Protein AF-A0A7R9YXL4-F1 (afdb_monomer_lite)

Secondary structure (DSSP, 8-state):
----------------------S-B-----GGG--TTSHHHHHHHHHHT----TT-TT---SSSEEEEEEEEEE-HHHHHTTS---HHHHHHH----HHHHHHS--------GGGS--EESS--EEEEEEEHHHHHHTTTSPP-------B---S-S---EEEEEEEEE---

Organism: NCBI:txid1486919

Radius of gyration: 23.65 Å; chains: 1; bounding box: 65×28×84 Å

pLDDT: mean 70.81, std 20.39, range [33.97, 97.25]

Foldseek 3Di:
DDDDDDDDDPPPPPDDPQDKDPWWAFDQDQPPPPDLPDCLLVLLCVQVVDPDDPPVPVDDRPQQKKWKKKFFKDFPFVLVVQFDPCVVVCVVPVDDCVVVRVVDDGDDDDDPCVVGDMDTQADMDTQDMGGSVRSNVCNSPHPNDSGGDIHGRPHIDHRSDMDMDMDTRGDD

Sequence (172 aa):
DTRGTAGSSDTRGTGTPQERLTADVTALVCFDAVGPDLPFTRLAAEVSGVALTEPFAACSVLPAAASVWGVLVESASLMELNKVDLEAMHQDAGLDYAPVNEMLWRHCRKLQVDKYPHRCLGPPGELLRLCAAELRACGGHPPAANLARSLAATRDGRADCVVTWMEYEVAP

Structure (mmCIF, N/CA/C/O backbone):
data_AF-A0A7R9YXL4-F1
#
_entry.id   AF-A0A7R9YXL4-F1
#
loop_
_atom_site.group_PDB
_atom_site.id
_atom_site.type_symbol
_atom_site.label_atom_id
_atom_site.label_alt_id
_atom_site.label_comp_id
_atom_site.label_asym_id
_atom_site.label_entity_id
_atom_site.label_seq_id
_atom_site.pdbx_PDB_ins_code
_atom_site.Cartn_x
_atom_site.Cartn_y
_atom_site.Cartn_z
_atom_site.occupancy
_atom_site.B_iso_or_equiv
_atom_site.auth_seq_id
_atom_site.auth_comp_id
_atom_site.auth_asym_id
_atom_site.auth_atom_id
_atom_site.pdbx_PDB_model_num
ATOM 1 N N . ASP A 1 1 ? -32.860 9.653 58.608 1.00 43.72 1 ASP A N 1
ATOM 2 C CA . ASP A 1 1 ? -31.685 9.031 57.976 1.00 43.72 1 ASP A CA 1
ATOM 3 C C . ASP A 1 1 ? -31.881 8.758 56.494 1.00 43.72 1 ASP A C 1
ATOM 5 O O . ASP A 1 1 ? -32.552 7.826 56.082 1.00 43.72 1 ASP A O 1
ATOM 9 N N . THR A 1 2 ? -31.366 9.723 55.735 1.00 41.16 2 THR A N 1
ATOM 10 C CA . THR A 1 2 ? -30.670 9.683 54.435 1.00 41.16 2 THR A CA 1
ATOM 11 C C . THR A 1 2 ? -30.695 8.455 53.506 1.00 41.16 2 THR A C 1
ATOM 13 O O . THR A 1 2 ? -30.185 7.402 53.865 1.00 41.16 2 THR A O 1
ATOM 16 N N . ARG A 1 3 ? -30.999 8.782 52.228 1.00 40.94 3 ARG A N 1
ATOM 17 C CA . ARG A 1 3 ? -30.446 8.278 50.937 1.00 40.94 3 ARG A CA 1
ATOM 18 C C . ARG A 1 3 ? -30.858 6.851 50.522 1.00 40.94 3 ARG A C 1
ATOM 20 O O . ARG A 1 3 ? -30.698 5.921 51.285 1.00 40.94 3 ARG A O 1
ATOM 27 N N . GLY A 1 4 ? -31.373 6.565 49.323 1.00 42.91 4 GLY A N 1
ATOM 28 C CA . GLY A 1 4 ? -31.321 7.266 48.038 1.00 42.91 4 GLY A CA 1
ATOM 29 C C . GLY A 1 4 ? -30.278 6.617 47.122 1.00 42.91 4 GLY A C 1
ATOM 30 O O . GLY A 1 4 ? -29.117 6.998 47.193 1.00 42.91 4 GLY A O 1
ATOM 31 N N . THR A 1 5 ? -30.695 5.685 46.259 1.00 45.09 5 THR A N 1
ATOM 32 C CA . THR A 1 5 ? -29.920 5.207 45.097 1.00 45.09 5 THR A CA 1
ATOM 33 C C . THR A 1 5 ? -30.861 4.940 43.924 1.00 45.09 5 THR A C 1
ATOM 35 O O . THR A 1 5 ? -31.410 3.856 43.745 1.00 45.09 5 THR A O 1
ATOM 38 N N . ALA A 1 6 ? -31.053 5.991 43.132 1.00 46.81 6 ALA A N 1
ATOM 39 C CA . ALA A 1 6 ? -31.411 5.905 41.726 1.00 46.81 6 ALA A CA 1
ATOM 40 C C . ALA A 1 6 ? -30.115 5.874 40.901 1.00 46.81 6 ALA A C 1
ATOM 42 O O . ALA A 1 6 ? -29.108 6.436 41.334 1.00 46.81 6 ALA A O 1
ATOM 43 N N . GLY A 1 7 ? -30.170 5.290 39.703 1.00 36.59 7 GLY A N 1
ATOM 44 C CA . GLY A 1 7 ? -29.189 5.575 38.653 1.00 36.59 7 GLY A CA 1
ATOM 45 C C . GLY A 1 7 ? -28.635 4.355 37.931 1.00 36.59 7 GLY A C 1
ATOM 46 O O . GLY A 1 7 ? -27.435 4.123 37.958 1.00 36.59 7 GLY A O 1
ATOM 47 N N . SER A 1 8 ? -29.504 3.600 37.258 1.00 52.66 8 SER A N 1
ATOM 48 C CA . SER A 1 8 ? -29.101 2.879 36.051 1.00 52.66 8 SER A CA 1
ATOM 49 C C . SER A 1 8 ? -29.030 3.909 34.922 1.00 52.66 8 SER A C 1
ATOM 51 O O . SER A 1 8 ? -30.026 4.574 34.634 1.00 52.66 8 SER A O 1
ATOM 53 N N . SER A 1 9 ? -27.854 4.080 34.325 1.00 46.44 9 SER A N 1
ATOM 54 C CA . SER A 1 9 ? -27.683 4.829 33.082 1.00 46.44 9 SER A CA 1
ATOM 55 C C . SER A 1 9 ? -26.848 3.994 32.121 1.00 46.44 9 SER A C 1
ATOM 57 O O . SER A 1 9 ? -25.620 4.010 32.171 1.00 46.44 9 SER A O 1
ATOM 59 N N . ASP A 1 10 ? -27.559 3.262 31.263 1.00 45.09 10 ASP A N 1
ATOM 60 C CA . ASP A 1 10 ? -27.072 2.758 29.983 1.00 45.09 10 ASP A CA 1
ATOM 61 C C . ASP A 1 10 ? -26.568 3.940 29.146 1.00 45.09 10 ASP A C 1
ATOM 63 O O . ASP A 1 10 ? -27.348 4.670 28.526 1.00 45.09 10 ASP A O 1
ATOM 67 N N . THR A 1 11 ? -25.257 4.136 29.089 1.00 42.34 11 THR A N 1
ATOM 68 C CA . THR A 1 11 ? -24.643 4.943 28.038 1.00 42.34 11 THR A CA 1
ATOM 69 C C . THR A 1 11 ? -24.443 4.055 26.818 1.00 42.34 11 THR A C 1
ATOM 71 O O . THR A 1 11 ? -23.407 3.429 26.613 1.00 42.34 11 THR A O 1
ATOM 74 N N . ARG A 1 12 ? -25.479 4.011 25.971 1.00 42.59 12 ARG A N 1
ATOM 75 C CA . ARG A 1 12 ? -25.342 3.632 24.561 1.00 42.59 12 ARG A CA 1
ATOM 76 C C . ARG A 1 12 ? -24.302 4.551 23.927 1.00 42.59 12 ARG A C 1
ATOM 78 O O . ARG A 1 12 ? -24.599 5.705 23.628 1.00 42.59 12 ARG A O 1
ATOM 85 N N . GLY A 1 13 ? -23.095 4.030 23.725 1.00 36.91 13 GLY A N 1
ATOM 86 C CA . GLY A 1 13 ? -22.096 4.648 22.867 1.00 36.91 13 GLY A CA 1
ATOM 87 C C . GLY A 1 13 ? -22.669 4.771 21.460 1.00 36.91 13 GLY A C 1
ATOM 88 O O . GLY A 1 13 ? -22.873 3.777 20.764 1.00 36.91 13 GLY A O 1
ATOM 89 N N . THR A 1 14 ? -22.983 5.997 21.062 1.00 37.34 14 THR A N 1
ATOM 90 C CA . THR A 1 14 ? -23.315 6.358 19.688 1.00 37.34 14 THR A CA 1
ATOM 91 C C . THR A 1 14 ? -22.041 6.239 18.863 1.00 37.34 14 THR A C 1
ATOM 93 O O . THR A 1 14 ? -21.278 7.197 18.753 1.00 37.34 14 THR A O 1
ATOM 96 N N . GLY A 1 15 ? -21.784 5.044 18.329 1.00 34.78 15 GLY A N 1
ATOM 97 C CA . GLY A 1 15 ? -20.796 4.870 17.272 1.00 34.78 15 GLY A CA 1
ATOM 98 C C . GLY A 1 15 ? -21.138 5.832 16.139 1.00 34.78 15 GLY A C 1
ATOM 99 O O . GLY A 1 15 ? -22.274 5.852 15.657 1.00 34.78 15 GLY A O 1
ATOM 100 N N . THR A 1 16 ? -20.184 6.680 15.772 1.00 37.81 16 THR A N 1
ATOM 101 C CA . THR A 1 16 ? -20.293 7.541 14.598 1.00 37.81 16 THR A CA 1
ATOM 102 C C . THR A 1 16 ? -20.601 6.675 13.370 1.00 37.81 16 THR A C 1
ATOM 104 O O . THR A 1 16 ? -20.106 5.547 13.277 1.00 37.81 16 THR A O 1
ATOM 107 N N . PRO A 1 17 ? -21.451 7.141 12.437 1.00 39.91 17 PRO A N 1
ATOM 108 C CA . PRO A 1 17 ? -21.753 6.391 11.228 1.00 39.91 17 PRO A CA 1
ATOM 109 C C . PRO A 1 17 ? -20.469 6.257 10.410 1.00 39.91 17 PRO A C 1
ATOM 111 O O . PRO A 1 17 ? -20.001 7.201 9.783 1.00 39.91 17 PRO A O 1
ATOM 114 N N . GLN A 1 18 ? -19.871 5.074 10.475 1.00 47.38 18 GLN A N 1
ATOM 115 C CA . GLN A 1 18 ? -18.688 4.714 9.715 1.00 47.38 18 GLN A CA 1
ATOM 116 C C . GLN A 1 18 ? -19.131 4.556 8.258 1.00 47.38 18 GLN A C 1
ATOM 118 O O . GLN A 1 18 ? -19.823 3.593 7.918 1.00 47.38 18 GLN A O 1
ATOM 123 N N . GLU A 1 19 ? -18.827 5.559 7.431 1.00 48.56 19 GLU A N 1
ATOM 124 C CA . GLU A 1 19 ? -19.248 5.613 6.030 1.00 48.56 19 GLU A CA 1
ATOM 125 C C . GLU A 1 19 ? -18.800 4.349 5.290 1.00 48.56 19 GLU A C 1
ATOM 127 O O . GLU A 1 19 ? -17.610 4.073 5.122 1.00 48.56 19 GLU A O 1
ATOM 132 N N . ARG A 1 20 ? -19.783 3.553 4.860 1.00 49.56 20 ARG A N 1
ATOM 133 C CA . ARG A 1 20 ? -19.561 2.446 3.934 1.00 49.56 20 ARG A CA 1
ATOM 134 C C . ARG A 1 20 ? -19.290 3.032 2.555 1.00 49.56 20 ARG A C 1
ATOM 136 O O . ARG A 1 20 ? -20.137 3.726 1.994 1.00 49.56 20 ARG A O 1
ATOM 143 N N . LEU A 1 21 ? -18.114 2.732 2.021 1.00 51.53 21 LEU A N 1
ATOM 144 C CA . LEU A 1 21 ? -17.692 3.176 0.700 1.00 51.53 21 LEU A CA 1
ATOM 145 C C . LEU A 1 21 ? -18.534 2.473 -0.372 1.00 51.53 21 LEU A C 1
ATOM 147 O O . LEU A 1 21 ? -18.598 1.249 -0.397 1.00 51.53 21 LEU A O 1
ATOM 151 N N . THR A 1 22 ? -19.176 3.260 -1.237 1.00 44.00 22 THR A N 1
ATOM 152 C CA . THR A 1 22 ? -19.972 2.792 -2.392 1.00 44.00 22 THR A CA 1
ATOM 153 C C . THR A 1 22 ? -19.479 3.386 -3.722 1.00 44.00 22 THR A C 1
ATOM 155 O O . THR A 1 22 ? -20.136 3.233 -4.748 1.00 44.00 22 THR A O 1
ATOM 158 N N . ALA A 1 23 ? -18.322 4.062 -3.723 1.00 48.84 23 ALA A N 1
ATOM 159 C CA . ALA A 1 23 ? -17.766 4.771 -4.879 1.00 48.84 23 ALA A CA 1
ATOM 160 C C . ALA A 1 23 ? -16.234 4.629 -4.977 1.00 48.84 23 ALA A C 1
ATOM 162 O O . ALA A 1 23 ? -15.580 4.214 -4.016 1.00 48.84 23 ALA A O 1
ATOM 163 N N . ASP A 1 24 ? -15.679 5.000 -6.138 1.00 45.53 24 ASP A N 1
ATOM 164 C CA . ASP A 1 24 ? -14.236 5.060 -6.395 1.00 45.53 24 ASP A CA 1
ATOM 165 C C . ASP A 1 24 ? -13.522 5.916 -5.342 1.00 45.53 24 ASP A C 1
ATOM 167 O O . ASP A 1 24 ? -13.832 7.093 -5.148 1.00 45.53 24 ASP A O 1
ATOM 171 N N . V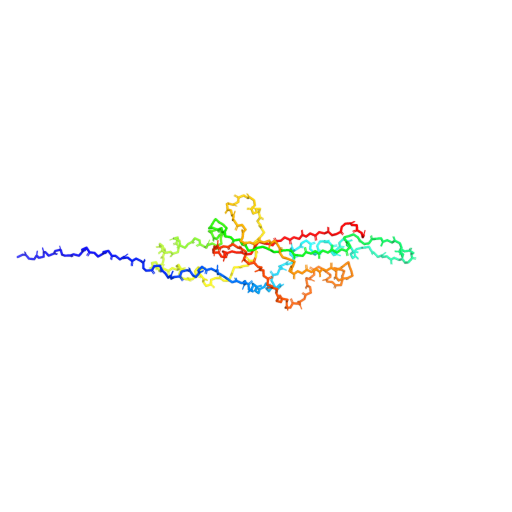AL A 1 25 ? -12.545 5.319 -4.658 1.00 48.59 25 VAL A N 1
ATOM 172 C CA . VAL A 1 25 ? -11.777 5.991 -3.610 1.00 48.59 25 VAL A CA 1
ATOM 173 C C . VAL A 1 25 ? -10.494 6.536 -4.212 1.00 48.59 25 VAL A C 1
ATOM 175 O O . VAL A 1 25 ? -9.549 5.808 -4.528 1.00 48.59 25 VAL A O 1
ATOM 178 N N . THR A 1 26 ? -10.422 7.856 -4.336 1.00 42.03 26 THR A N 1
ATOM 179 C CA . THR A 1 26 ? -9.155 8.520 -4.630 1.00 42.03 26 THR A CA 1
ATOM 180 C C . THR A 1 26 ? -8.299 8.528 -3.367 1.00 42.03 26 THR A C 1
ATOM 182 O O . THR A 1 26 ? -8.440 9.387 -2.500 1.00 42.03 26 THR A O 1
ATOM 185 N N . ALA A 1 27 ? -7.409 7.544 -3.246 1.00 43.41 27 ALA A N 1
ATOM 186 C CA . ALA A 1 27 ? -6.392 7.523 -2.207 1.00 43.41 27 ALA A CA 1
ATOM 187 C C . ALA A 1 27 ? -5.208 8.399 -2.642 1.00 43.41 27 ALA A C 1
ATOM 189 O O . ALA A 1 27 ? -4.421 8.011 -3.502 1.00 43.41 27 ALA A O 1
ATOM 190 N N . LEU A 1 28 ? -5.053 9.579 -2.041 1.00 38.53 28 LEU A N 1
ATOM 191 C CA . LEU A 1 28 ? -3.844 10.375 -2.241 1.00 38.53 28 LEU A CA 1
ATOM 192 C C . LEU A 1 28 ? -2.666 9.677 -1.547 1.00 38.53 28 LEU A C 1
ATOM 194 O O . LEU A 1 28 ? -2.525 9.736 -0.326 1.00 38.53 28 LEU A O 1
ATOM 198 N N . VAL A 1 29 ? -1.826 8.998 -2.327 1.00 44.53 29 VAL A N 1
ATOM 199 C CA . VAL A 1 29 ? -0.581 8.399 -1.835 1.00 44.53 29 VAL A CA 1
ATOM 200 C C . VAL A 1 29 ? 0.540 9.421 -2.010 1.00 44.53 29 VAL A C 1
ATOM 202 O O . VAL A 1 29 ? 1.122 9.543 -3.085 1.00 44.53 29 VAL A O 1
ATOM 205 N N . CYS A 1 30 ? 0.839 10.180 -0.955 1.00 36.94 30 CYS A N 1
ATOM 206 C CA . CYS A 1 30 ? 1.999 11.068 -0.946 1.00 36.94 30 CYS A CA 1
ATOM 207 C C . CYS A 1 30 ? 3.282 10.245 -0.749 1.00 36.94 30 CYS A C 1
ATOM 209 O O . CYS A 1 30 ? 3.473 9.622 0.297 1.00 36.94 30 CYS A O 1
ATOM 211 N N . PHE A 1 31 ? 4.184 10.275 -1.732 1.00 43.97 31 PHE A N 1
ATOM 212 C CA . PHE A 1 31 ? 5.497 9.616 -1.679 1.00 43.97 31 PHE A CA 1
ATOM 213 C C . PHE A 1 31 ? 6.575 10.448 -0.950 1.00 43.97 31 PHE A C 1
ATOM 215 O O . PHE A 1 31 ? 7.756 10.127 -1.034 1.00 43.97 31 PHE A O 1
ATOM 222 N N . ASP A 1 32 ? 6.187 11.479 -0.193 1.00 33.97 32 ASP A N 1
ATOM 223 C CA . ASP A 1 32 ? 7.115 12.398 0.494 1.00 33.97 32 ASP A CA 1
ATOM 224 C C . ASP A 1 32 ? 7.901 11.755 1.651 1.00 33.97 32 ASP A C 1
ATOM 226 O O . ASP A 1 32 ? 8.907 12.293 2.107 1.00 33.97 32 ASP A O 1
ATOM 230 N N . ALA A 1 33 ? 7.459 10.598 2.148 1.00 34.41 33 ALA A N 1
ATOM 231 C CA . ALA A 1 33 ? 8.002 9.984 3.361 1.00 34.41 33 ALA A CA 1
ATOM 232 C C . ALA A 1 33 ? 8.352 8.505 3.191 1.00 34.41 33 ALA A C 1
ATOM 234 O O . ALA A 1 33 ? 8.349 7.744 4.165 1.00 34.41 33 ALA A O 1
ATOM 235 N N . VAL A 1 34 ? 8.642 8.063 1.967 1.00 41.53 34 VAL A N 1
ATOM 236 C CA . VAL A 1 34 ? 9.195 6.724 1.800 1.00 41.53 34 VAL A CA 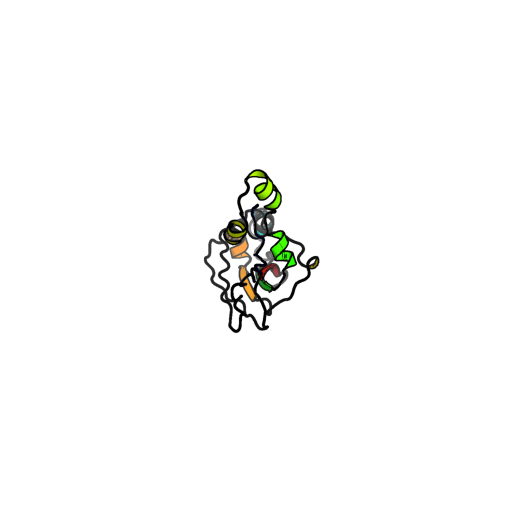1
ATOM 237 C C . VAL A 1 34 ? 10.679 6.806 2.141 1.00 41.53 34 VAL A C 1
ATOM 239 O O . VAL A 1 34 ? 11.499 7.221 1.331 1.00 41.53 34 VAL A O 1
ATOM 242 N N . GLY A 1 35 ? 10.976 6.553 3.418 1.00 39.97 35 GLY A N 1
ATOM 243 C CA . GLY A 1 35 ? 12.277 6.809 4.032 1.00 39.97 35 GLY A CA 1
ATOM 244 C C . GLY A 1 35 ? 13.468 6.169 3.298 1.00 39.97 35 GLY A C 1
ATOM 245 O O . GLY A 1 35 ? 13.284 5.301 2.443 1.00 39.97 35 GLY A O 1
ATOM 246 N N . PRO A 1 36 ? 14.704 6.549 3.672 1.00 45.31 36 PRO A N 1
ATOM 247 C CA . PRO A 1 36 ? 15.949 6.182 2.979 1.00 45.31 36 PRO A CA 1
ATOM 248 C C . PRO A 1 36 ? 16.219 4.670 2.863 1.00 45.31 36 PRO A C 1
ATOM 250 O O . PRO A 1 36 ? 17.120 4.264 2.134 1.00 45.31 36 PRO A O 1
ATOM 253 N N . ASP A 1 37 ? 15.427 3.833 3.537 1.00 46.81 37 ASP A N 1
ATOM 254 C CA . ASP A 1 37 ? 15.556 2.376 3.557 1.00 46.81 37 ASP A CA 1
ATOM 255 C C . ASP A 1 37 ? 14.708 1.657 2.497 1.00 46.81 37 ASP A C 1
ATOM 257 O O . ASP A 1 37 ? 14.451 0.452 2.617 1.00 46.81 37 ASP A O 1
ATOM 261 N N . LEU A 1 38 ? 14.178 2.353 1.496 1.00 52.53 38 LEU A N 1
ATOM 262 C CA . LEU A 1 38 ? 13.572 1.658 0.367 1.00 52.53 38 LEU A CA 1
ATOM 263 C C . LEU A 1 38 ? 14.607 0.800 -0.370 1.00 52.53 38 LEU A C 1
ATOM 265 O O . LEU A 1 38 ? 15.773 1.169 -0.467 1.00 52.53 38 LEU A O 1
ATOM 269 N N . PRO A 1 39 ? 14.201 -0.325 -0.976 1.00 54.53 39 PRO A N 1
ATOM 270 C CA . PRO A 1 39 ? 15.106 -1.107 -1.812 1.00 54.53 39 PRO A CA 1
ATOM 271 C C . PRO A 1 39 ? 15.629 -0.308 -3.021 1.00 54.53 39 PRO A C 1
ATOM 273 O O . PRO A 1 39 ? 16.661 -0.681 -3.570 1.00 54.53 39 PRO A O 1
ATOM 276 N N . PHE A 1 40 ? 14.992 0.815 -3.386 1.00 49.44 40 PHE A N 1
ATOM 277 C CA . PHE A 1 40 ? 15.472 1.741 -4.414 1.00 49.44 40 PHE A CA 1
ATOM 278 C C . PHE A 1 40 ? 16.885 2.272 -4.142 1.00 49.44 40 PHE A C 1
ATOM 280 O O . PHE A 1 40 ? 17.674 2.330 -5.076 1.00 49.44 40 PHE A O 1
ATOM 287 N N . THR A 1 41 ? 17.246 2.606 -2.898 1.00 50.56 41 THR A N 1
ATOM 288 C CA . THR A 1 41 ? 18.592 3.104 -2.543 1.00 50.56 41 THR A CA 1
ATOM 289 C C . THR A 1 41 ? 19.658 2.043 -2.750 1.00 50.56 41 THR A C 1
ATOM 291 O O . THR A 1 41 ? 20.722 2.325 -3.298 1.00 50.56 41 THR A O 1
ATOM 294 N N . ARG A 1 42 ? 19.356 0.798 -2.377 1.00 53.41 42 ARG A N 1
ATOM 295 C CA . ARG A 1 42 ? 20.272 -0.333 -2.555 1.00 53.41 42 ARG A CA 1
ATOM 296 C C . ARG A 1 42 ? 20.427 -0.708 -4.029 1.00 53.41 42 ARG A C 1
ATOM 298 O O . ARG A 1 42 ? 21.544 -0.895 -4.496 1.00 53.41 42 ARG A O 1
ATOM 305 N N . LEU A 1 43 ? 19.317 -0.744 -4.762 1.00 51.69 43 LEU A N 1
ATOM 306 C CA . LEU A 1 43 ? 19.292 -1.051 -6.189 1.00 51.69 43 LEU A CA 1
ATOM 307 C C . LEU A 1 43 ? 19.993 0.042 -7.013 1.00 51.69 43 LEU A C 1
ATOM 309 O O . LEU A 1 43 ? 20.813 -0.254 -7.875 1.00 51.69 43 LEU A O 1
ATOM 313 N N . ALA A 1 44 ? 19.726 1.316 -6.714 1.00 51.88 44 ALA A N 1
ATOM 314 C CA . ALA A 1 44 ? 20.389 2.440 -7.363 1.00 51.88 44 ALA A CA 1
ATOM 315 C C . ALA A 1 44 ? 21.889 2.472 -7.046 1.00 51.88 44 ALA A C 1
ATOM 317 O O . ALA A 1 44 ? 22.672 2.779 -7.939 1.00 51.88 44 ALA A O 1
ATOM 318 N N . ALA A 1 45 ? 22.312 2.118 -5.827 1.00 53.84 45 ALA A N 1
ATOM 319 C CA . ALA A 1 45 ? 23.729 1.997 -5.483 1.00 53.84 45 ALA A CA 1
ATOM 320 C C . ALA A 1 45 ? 24.426 0.862 -6.258 1.00 53.84 45 ALA A C 1
ATOM 322 O O . ALA A 1 45 ? 25.521 1.068 -6.780 1.00 53.84 45 ALA A O 1
ATOM 323 N N . GLU A 1 46 ? 23.785 -0.303 -6.397 1.00 55.50 46 GLU A N 1
ATOM 324 C CA . GLU A 1 46 ? 24.312 -1.426 -7.188 1.00 55.50 46 GLU A CA 1
ATOM 325 C C . GLU A 1 46 ? 24.404 -1.084 -8.686 1.00 55.50 46 GLU A C 1
ATOM 327 O O . GLU A 1 46 ? 25.391 -1.421 -9.338 1.00 55.50 46 GLU A O 1
ATOM 332 N N . VAL A 1 47 ? 23.432 -0.340 -9.223 1.00 52.41 47 VAL A N 1
ATOM 333 C CA . VAL A 1 47 ? 23.431 0.097 -10.630 1.00 52.41 47 VAL A CA 1
ATOM 334 C C . VAL A 1 47 ? 24.396 1.267 -10.881 1.00 52.41 47 VAL A C 1
ATOM 336 O O . VAL A 1 47 ? 25.004 1.332 -11.948 1.00 52.41 47 VAL A O 1
ATOM 339 N N . SER A 1 48 ? 24.564 2.185 -9.923 1.00 50.34 48 SER A N 1
ATOM 340 C CA . SER A 1 48 ? 25.419 3.381 -10.065 1.00 50.34 48 SER A CA 1
ATOM 341 C C . SER A 1 48 ? 26.901 3.100 -9.802 1.00 50.34 48 SER A C 1
ATOM 343 O O . SER A 1 48 ? 27.755 3.862 -10.248 1.00 50.34 48 SER A O 1
ATOM 345 N N . GLY A 1 49 ? 27.224 2.006 -9.102 1.00 48.72 49 GLY A N 1
ATOM 346 C CA . GLY A 1 49 ? 28.603 1.558 -8.883 1.00 48.72 49 GLY A CA 1
ATOM 347 C C . GLY A 1 49 ? 29.291 1.010 -10.139 1.00 48.72 49 GLY A C 1
ATOM 348 O O . GLY A 1 49 ? 30.515 0.877 -10.162 1.00 48.72 49 GLY A O 1
ATOM 349 N N . VAL A 1 50 ? 28.533 0.714 -11.200 1.00 49.03 50 VAL A N 1
ATOM 350 C CA . VAL A 1 50 ? 29.081 0.235 -12.471 1.00 49.03 50 VAL A CA 1
ATOM 351 C C . VAL A 1 50 ? 29.334 1.432 -13.384 1.00 49.03 50 VAL A C 1
ATOM 353 O O . VAL A 1 50 ? 28.460 1.871 -14.131 1.00 49.03 50 VAL A O 1
ATOM 356 N N . ALA A 1 51 ? 30.554 1.967 -13.331 1.00 45.56 51 ALA A N 1
ATOM 357 C CA . ALA A 1 51 ? 31.044 2.915 -14.324 1.00 45.56 51 ALA A CA 1
ATOM 358 C C . ALA A 1 51 ? 31.115 2.210 -15.690 1.00 45.56 51 ALA A C 1
ATOM 360 O O . ALA A 1 51 ? 32.072 1.496 -15.988 1.00 45.56 51 ALA A O 1
ATOM 361 N N . LEU A 1 52 ? 30.073 2.371 -16.507 1.00 48.88 52 LEU A N 1
ATOM 362 C CA . LEU A 1 52 ? 30.039 1.862 -17.875 1.00 48.88 52 LEU A CA 1
ATOM 363 C C . LEU A 1 52 ? 30.947 2.745 -18.741 1.00 48.88 52 LEU A C 1
ATOM 365 O O . LEU A 1 52 ? 30.515 3.749 -19.299 1.00 48.88 52 LEU A O 1
ATOM 369 N N . THR A 1 53 ? 32.226 2.391 -18.824 1.00 49.47 53 THR A N 1
ATOM 370 C CA . THR A 1 53 ? 33.111 2.876 -19.887 1.00 49.47 53 THR A CA 1
ATOM 371 C C . THR A 1 53 ? 32.645 2.271 -21.213 1.00 49.47 53 THR A C 1
ATOM 373 O O . THR A 1 53 ? 32.296 1.094 -21.266 1.00 49.47 53 THR A O 1
ATOM 376 N N . GLU A 1 54 ? 32.559 3.066 -22.282 1.00 47.03 54 GLU A N 1
ATOM 377 C CA . GLU A 1 54 ? 32.057 2.603 -23.584 1.00 47.03 54 GLU A CA 1
ATOM 378 C C . GLU A 1 54 ? 32.919 1.445 -24.119 1.00 47.03 54 GLU A C 1
ATOM 380 O O . GLU A 1 54 ? 34.079 1.646 -24.485 1.00 47.03 54 GLU A O 1
ATOM 385 N N . PRO A 1 55 ? 32.396 0.203 -24.048 1.00 46.66 55 PRO A N 1
ATOM 386 C CA . PRO A 1 55 ? 31.642 -0.356 -25.168 1.00 46.66 55 PRO A CA 1
ATOM 387 C C . PRO A 1 55 ? 30.348 -1.080 -24.739 1.00 46.66 55 PRO A C 1
ATOM 389 O O . PRO A 1 55 ? 29.858 -1.962 -25.440 1.00 46.66 55 PRO A O 1
ATOM 392 N N . PHE A 1 56 ? 29.758 -0.730 -23.594 1.00 49.72 56 PHE A N 1
ATOM 393 C CA . PHE A 1 56 ? 28.577 -1.422 -23.055 1.00 49.72 56 PHE A CA 1
ATOM 394 C C . PHE A 1 56 ? 27.224 -0.975 -23.639 1.00 49.72 56 PHE A C 1
ATOM 396 O O . PHE A 1 56 ? 26.195 -1.084 -22.974 1.00 49.72 56 PHE A O 1
ATOM 403 N N . ALA A 1 57 ? 27.180 -0.553 -24.906 1.00 48.72 57 ALA A N 1
ATOM 404 C CA . ALA A 1 57 ? 25.925 -0.261 -25.611 1.00 48.72 57 ALA A CA 1
ATOM 405 C C . ALA A 1 57 ? 24.969 -1.479 -25.700 1.00 48.72 57 ALA A C 1
ATOM 407 O O . ALA A 1 57 ? 23.804 -1.322 -26.050 1.00 48.72 57 ALA A O 1
ATOM 408 N N . ALA A 1 58 ? 25.446 -2.681 -25.351 1.00 52.88 58 ALA A N 1
ATOM 409 C CA . ALA A 1 58 ? 24.668 -3.918 -25.276 1.00 52.88 58 ALA A CA 1
ATOM 410 C C . ALA A 1 58 ? 24.336 -4.384 -23.839 1.00 52.88 58 ALA A C 1
ATOM 412 O O . ALA A 1 58 ? 23.766 -5.461 -23.670 1.00 52.88 58 ALA A O 1
ATOM 413 N N . CYS A 1 59 ? 24.690 -3.629 -22.791 1.00 56.16 59 CYS A N 1
ATOM 414 C CA . CYS A 1 59 ? 24.356 -4.020 -21.420 1.00 56.16 59 CYS A CA 1
ATOM 415 C C . CYS A 1 59 ? 22.895 -3.699 -21.095 1.00 56.16 59 CYS A C 1
ATOM 417 O O . CYS A 1 59 ? 22.527 -2.541 -20.896 1.00 56.16 59 CYS A O 1
ATOM 419 N N . SER A 1 60 ? 22.074 -4.743 -20.977 1.00 63.53 60 SER A N 1
ATOM 420 C CA . SER A 1 60 ? 20.741 -4.649 -20.387 1.00 63.53 60 SER A CA 1
ATOM 421 C C . SER A 1 60 ? 20.855 -4.222 -18.924 1.00 63.53 60 SER A C 1
ATOM 423 O O . SER A 1 60 ? 21.520 -4.882 -18.123 1.00 63.53 60 SER A O 1
ATOM 425 N N . VAL A 1 61 ? 20.205 -3.115 -18.575 1.00 66.62 61 VAL A N 1
ATOM 426 C CA . VAL A 1 61 ? 20.088 -2.664 -17.187 1.00 66.62 61 VAL A CA 1
ATOM 427 C C . VAL A 1 61 ? 19.031 -3.521 -16.520 1.00 66.62 61 VAL A C 1
ATOM 429 O O . VAL A 1 61 ? 17.901 -3.571 -16.999 1.00 66.62 61 VAL A O 1
ATOM 432 N N . LEU A 1 62 ? 19.405 -4.199 -15.441 1.00 70.12 62 LEU A N 1
ATOM 433 C CA . LEU A 1 62 ? 18.465 -4.954 -14.630 1.00 70.12 62 LEU A CA 1
ATOM 434 C C . LEU A 1 62 ? 18.259 -4.245 -13.291 1.00 70.12 62 LEU A C 1
ATOM 436 O O . LEU A 1 62 ? 19.248 -3.927 -12.627 1.00 70.12 62 LEU A O 1
ATOM 440 N N . PRO A 1 63 ? 17.000 -4.013 -12.887 1.00 81.12 63 PRO A N 1
ATOM 441 C CA . PRO A 1 63 ? 15.766 -4.234 -13.651 1.00 81.12 63 PRO A CA 1
ATOM 442 C C . PRO A 1 63 ? 15.553 -3.179 -14.756 1.00 81.12 63 PRO A C 1
ATOM 444 O O . PRO A 1 63 ? 16.053 -2.056 -14.662 1.00 81.12 63 PRO A O 1
ATOM 447 N N . ALA A 1 64 ? 14.780 -3.535 -15.787 1.00 84.81 64 ALA A N 1
ATOM 448 C CA . ALA A 1 64 ? 14.411 -2.634 -16.884 1.00 84.81 64 ALA A CA 1
ATOM 449 C C . ALA A 1 64 ? 13.423 -1.545 -16.424 1.00 84.81 64 ALA A C 1
ATOM 451 O O . ALA A 1 64 ? 13.470 -0.406 -16.897 1.00 84.81 64 ALA A O 1
ATOM 452 N N . ALA A 1 65 ? 12.568 -1.884 -15.458 1.00 87.06 65 ALA A N 1
ATOM 453 C CA . ALA A 1 65 ? 11.672 -0.971 -14.764 1.00 87.06 65 ALA A CA 1
ATOM 454 C C . ALA A 1 65 ? 11.323 -1.497 -13.364 1.00 87.06 65 ALA A C 1
ATOM 456 O O . ALA A 1 65 ? 11.488 -2.682 -13.063 1.00 87.06 65 ALA A O 1
ATOM 457 N N . ALA A 1 66 ? 10.806 -0.615 -12.515 1.00 89.00 66 ALA A N 1
ATOM 458 C CA . ALA A 1 66 ? 10.192 -0.970 -11.245 1.00 89.00 66 ALA A CA 1
ATOM 459 C C . ALA A 1 66 ? 8.836 -0.274 -11.111 1.00 89.00 66 ALA A C 1
ATOM 461 O O . ALA A 1 66 ? 8.717 0.916 -11.412 1.00 89.00 66 ALA A O 1
ATOM 462 N N . SER A 1 67 ? 7.842 -1.003 -10.613 1.00 90.94 67 SER A N 1
ATOM 463 C CA . SER A 1 67 ? 6.506 -0.476 -10.338 1.00 90.94 67 SER A CA 1
ATOM 464 C C . SER A 1 67 ? 6.185 -0.596 -8.853 1.00 90.94 67 SER A C 1
ATOM 466 O O . SER A 1 67 ? 6.426 -1.631 -8.234 1.00 90.94 67 SER A O 1
ATOM 468 N N . VAL A 1 68 ? 5.628 0.467 -8.277 1.00 90.69 68 VAL A N 1
ATOM 469 C CA . VAL A 1 68 ? 4.982 0.446 -6.966 1.00 90.69 68 VAL A CA 1
ATOM 470 C C . VAL A 1 68 ? 3.504 0.178 -7.185 1.00 90.69 68 VAL A C 1
ATOM 472 O O . VAL A 1 68 ? 2.822 0.939 -7.872 1.00 90.69 68 VAL A O 1
ATOM 475 N N . TRP A 1 69 ? 3.009 -0.872 -6.554 1.00 93.94 69 TRP A N 1
ATOM 476 C CA . TRP A 1 69 ? 1.610 -1.267 -6.584 1.00 93.94 69 TRP A CA 1
ATOM 477 C C . TRP A 1 69 ? 0.947 -0.985 -5.245 1.00 93.94 69 TRP A C 1
ATOM 479 O O . TRP A 1 69 ? 1.610 -0.943 -4.205 1.00 93.94 69 TRP A O 1
ATOM 489 N N . GLY A 1 70 ? -0.368 -0.795 -5.273 1.00 94.56 70 GLY A N 1
ATOM 490 C CA . GLY A 1 70 ? -1.179 -0.626 -4.079 1.00 94.56 70 GLY A CA 1
ATOM 491 C C . GLY A 1 70 ? -2.542 -1.285 -4.201 1.00 94.56 70 GLY A C 1
ATOM 492 O O . GLY A 1 70 ? -3.097 -1.396 -5.292 1.00 94.56 70 GLY A O 1
ATOM 493 N N . VAL A 1 71 ? -3.105 -1.699 -3.070 1.00 95.69 71 VAL A N 1
ATOM 494 C CA . VAL A 1 71 ? -4.478 -2.207 -2.990 1.00 95.69 71 VAL A CA 1
ATOM 495 C C . VAL A 1 71 ? -5.153 -1.725 -1.710 1.00 95.69 71 VAL A C 1
ATOM 497 O O . VAL A 1 71 ? -4.520 -1.636 -0.656 1.00 95.69 71 VAL A O 1
ATOM 500 N N . LEU A 1 72 ? -6.444 -1.399 -1.810 1.00 95.81 72 LEU A N 1
ATOM 501 C CA . LEU A 1 72 ? -7.277 -1.056 -0.659 1.00 95.81 72 LEU A CA 1
ATOM 502 C C . LEU A 1 72 ? -7.634 -2.318 0.117 1.00 95.81 72 LEU A C 1
ATOM 504 O O . LEU A 1 72 ? -8.122 -3.301 -0.453 1.00 95.81 72 LEU A O 1
ATOM 508 N N . VAL A 1 73 ? -7.410 -2.270 1.425 1.00 95.56 73 VAL A N 1
ATOM 509 C CA . VAL A 1 73 ? -7.568 -3.418 2.307 1.00 95.56 73 VAL A CA 1
ATOM 510 C C . VAL A 1 73 ? -8.407 -3.046 3.519 1.00 95.56 73 VAL A C 1
ATOM 512 O O . VAL A 1 73 ? -8.210 -2.006 4.144 1.00 95.56 73 VAL A O 1
ATOM 515 N N . GLU A 1 74 ? -9.326 -3.942 3.858 1.00 96.06 74 GLU A N 1
ATOM 516 C CA . GLU A 1 74 ? -10.005 -3.994 5.146 1.00 96.06 74 GLU A CA 1
ATOM 517 C C . GLU A 1 74 ? -9.272 -4.990 6.047 1.00 96.06 74 GLU A C 1
ATOM 519 O O . GLU A 1 74 ? -9.061 -6.149 5.674 1.00 96.06 74 GLU A O 1
ATOM 524 N N . SER A 1 75 ? -8.842 -4.535 7.217 1.00 95.56 75 SER A N 1
ATOM 525 C CA . SER A 1 75 ? -8.134 -5.336 8.204 1.00 95.56 75 SER A CA 1
ATOM 526 C C . SER A 1 75 ? -8.065 -4.615 9.556 1.00 95.56 75 SER A C 1
ATOM 528 O O . SER A 1 75 ? -7.162 -3.806 9.802 1.00 95.56 75 SER A O 1
ATOM 530 N N . ALA A 1 76 ? -8.890 -5.055 10.506 1.00 93.31 76 ALA A N 1
ATOM 531 C CA . ALA A 1 76 ? -8.779 -4.631 11.900 1.00 93.31 76 ALA A CA 1
ATOM 532 C C . ALA A 1 76 ? -7.390 -4.942 12.495 1.00 93.31 76 ALA A C 1
ATOM 534 O O . ALA A 1 76 ? -6.804 -4.094 13.158 1.00 93.31 76 ALA A O 1
ATOM 535 N N . SER A 1 77 ? -6.809 -6.111 12.198 1.00 93.31 77 SER A N 1
ATOM 536 C CA . SER A 1 77 ? -5.518 -6.532 12.765 1.00 93.31 77 SER A CA 1
ATOM 537 C C . SER A 1 77 ? -4.361 -5.602 12.386 1.00 93.31 77 SER A C 1
ATOM 539 O O . SER A 1 77 ? -3.604 -5.179 13.255 1.00 93.31 77 SER A O 1
ATOM 541 N N . LEU A 1 78 ? -4.243 -5.231 11.107 1.00 91.25 78 LEU A N 1
ATOM 542 C CA . LEU A 1 78 ? -3.266 -4.232 10.652 1.00 91.25 78 LEU A CA 1
ATOM 543 C C . LEU A 1 78 ? -3.494 -2.849 11.290 1.00 91.25 78 LEU A C 1
ATOM 545 O O . LEU A 1 78 ? -2.527 -2.135 11.555 1.00 91.25 78 LEU A O 1
ATOM 549 N N . MET A 1 79 ? -4.745 -2.477 11.580 1.00 88.38 79 MET A N 1
ATOM 550 C CA . MET A 1 79 ? -5.049 -1.220 12.271 1.00 88.38 79 MET A CA 1
ATOM 551 C C . MET A 1 79 ? -4.646 -1.240 13.745 1.00 88.38 79 MET A C 1
ATOM 553 O O . MET A 1 79 ? -4.147 -0.226 14.236 1.00 88.38 79 MET A O 1
ATOM 557 N N . GLU A 1 80 ? -4.797 -2.374 14.434 1.00 88.25 80 GLU A N 1
ATOM 558 C CA . GLU A 1 80 ? -4.336 -2.539 15.819 1.00 88.25 80 GLU A CA 1
ATOM 559 C C . GLU A 1 80 ? -2.817 -2.363 15.941 1.00 88.25 80 GLU A C 1
ATOM 561 O O . GLU A 1 80 ? -2.364 -1.664 16.841 1.00 88.25 80 GLU A O 1
ATOM 566 N N . LEU A 1 81 ? -2.021 -2.882 14.994 1.00 86.81 81 LEU A N 1
ATOM 567 C CA . LEU A 1 81 ? -0.553 -2.702 14.992 1.00 86.81 81 LEU A CA 1
ATOM 568 C C . LEU A 1 81 ? -0.118 -1.236 14.944 1.00 86.81 81 LEU A C 1
ATOM 570 O O . LEU A 1 81 ? 1.010 -0.885 15.302 1.00 86.81 81 LEU A O 1
ATOM 574 N N . ASN A 1 82 ? -0.996 -0.395 14.415 1.00 81.19 82 ASN A N 1
ATOM 575 C CA . ASN A 1 82 ? -0.755 1.018 14.269 1.00 81.19 82 ASN A CA 1
ATOM 576 C C . ASN A 1 82 ? -1.171 1.803 15.523 1.00 81.19 82 ASN A C 1
ATOM 578 O O . ASN A 1 82 ? -0.741 2.948 15.657 1.00 81.19 82 ASN A O 1
ATOM 582 N N . LYS A 1 83 ? -1.977 1.232 16.431 1.00 82.25 83 LYS A N 1
ATOM 583 C CA . LYS A 1 83 ? -2.376 1.904 17.672 1.00 82.25 83 LYS A CA 1
ATOM 584 C C . LYS A 1 83 ? -1.205 1.977 18.643 1.00 82.25 83 LYS A C 1
ATOM 586 O O . LYS A 1 83 ? -0.461 1.016 18.818 1.00 82.25 83 LYS A O 1
ATOM 591 N N . VAL A 1 84 ? -1.058 3.134 19.277 1.00 80.88 84 VAL A N 1
ATOM 592 C CA . VAL A 1 84 ? -0.224 3.258 20.471 1.00 80.88 84 VAL A CA 1
ATOM 593 C C . VAL A 1 84 ? -1.015 2.672 21.633 1.00 80.88 84 VAL A C 1
ATOM 595 O O . VAL A 1 84 ? -2.208 2.961 21.755 1.00 80.88 84 VAL A O 1
ATOM 598 N N . ASP A 1 85 ? -0.373 1.837 22.447 1.00 80.69 85 ASP A N 1
ATOM 599 C CA . ASP A 1 85 ? -0.935 1.432 23.730 1.00 80.69 85 ASP A CA 1
ATOM 600 C C . ASP A 1 85 ? -0.892 2.640 24.672 1.00 80.69 85 ASP A C 1
ATOM 602 O O . ASP A 1 85 ? 0.177 3.152 25.010 1.00 80.69 85 ASP A O 1
ATOM 606 N N . LEU A 1 86 ? -2.074 3.140 25.017 1.00 82.88 86 LEU A N 1
ATOM 607 C CA . LEU A 1 86 ? -2.255 4.323 25.853 1.00 82.88 86 LEU A CA 1
ATOM 608 C C . LEU A 1 86 ? -2.713 3.946 27.261 1.00 82.88 86 LEU A C 1
ATOM 610 O O . LEU A 1 86 ? -2.953 4.838 28.070 1.00 82.88 86 LEU A O 1
ATOM 614 N N . GLU A 1 87 ? -2.837 2.654 27.573 1.00 83.12 87 GLU A N 1
ATOM 615 C CA . GLU A 1 87 ? -3.372 2.202 28.854 1.00 83.12 87 GLU A CA 1
ATOM 616 C C . GLU A 1 87 ? -2.433 2.568 30.006 1.00 83.12 87 GLU A C 1
ATOM 618 O O . GLU A 1 87 ? -2.878 3.115 31.014 1.00 83.12 87 GLU A O 1
ATOM 623 N N . ALA A 1 88 ? -1.122 2.408 29.807 1.00 79.25 88 ALA A N 1
ATOM 624 C CA . ALA A 1 88 ? -0.118 2.880 30.760 1.00 79.25 88 ALA A CA 1
ATOM 625 C C . ALA A 1 88 ? -0.199 4.405 30.978 1.00 79.25 88 ALA A C 1
ATOM 627 O O . ALA A 1 88 ? -0.181 4.879 32.110 1.00 79.25 88 ALA A O 1
ATOM 628 N N . MET A 1 89 ? -0.381 5.188 29.906 1.00 80.50 89 MET A N 1
ATOM 629 C CA . MET A 1 89 ? -0.505 6.650 30.008 1.00 80.50 89 MET A CA 1
ATOM 630 C C . MET A 1 89 ? -1.803 7.083 30.695 1.00 80.50 89 MET A C 1
ATOM 632 O O . MET A 1 89 ? -1.818 8.076 31.424 1.00 80.50 89 MET A O 1
ATOM 636 N N . HIS A 1 90 ? -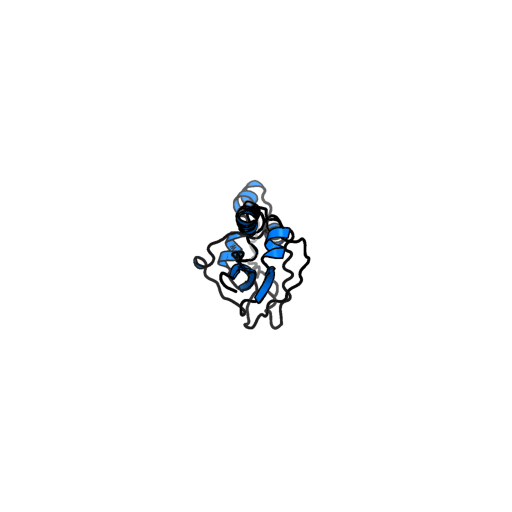2.893 6.349 30.468 1.00 85.69 90 HIS A N 1
ATOM 637 C CA . HIS A 1 90 ? -4.163 6.589 31.137 1.00 85.69 90 HIS A CA 1
ATOM 638 C C . HIS A 1 90 ? -4.049 6.330 32.641 1.00 85.69 90 HIS A C 1
ATOM 640 O O . HIS A 1 90 ? -4.516 7.143 33.436 1.00 85.69 90 HIS A O 1
ATOM 646 N N . GLN A 1 91 ? -3.388 5.237 33.032 1.00 87.75 91 GLN A N 1
ATOM 647 C CA . GLN A 1 91 ? -3.151 4.901 34.437 1.00 87.75 91 GLN A CA 1
ATOM 648 C C . GLN A 1 91 ? -2.266 5.940 35.140 1.00 87.75 91 GLN A C 1
ATOM 650 O O . GLN A 1 91 ? -2.545 6.291 36.285 1.00 87.75 91 GLN A O 1
ATOM 655 N N . ASP A 1 92 ? -1.258 6.477 34.448 1.00 86.56 92 ASP A N 1
ATOM 656 C CA . ASP A 1 92 ? -0.325 7.452 35.021 1.00 86.56 92 ASP A CA 1
ATOM 657 C C . ASP A 1 92 ? -0.910 8.873 35.126 1.00 86.56 92 ASP A C 1
ATOM 659 O O . ASP A 1 92 ? -0.680 9.570 36.116 1.00 86.56 92 ASP A O 1
ATOM 663 N N . ALA A 1 93 ? -1.655 9.328 34.111 1.00 86.94 93 ALA A N 1
ATOM 664 C CA . ALA A 1 93 ? -2.113 10.720 34.009 1.00 86.94 93 ALA A CA 1
ATOM 665 C C . ALA A 1 93 ? -3.616 10.920 34.274 1.00 86.94 93 ALA A C 1
ATOM 667 O O . ALA A 1 93 ? -4.059 12.058 34.430 1.00 86.94 93 ALA A O 1
ATOM 668 N N . GLY A 1 94 ? -4.417 9.849 34.288 1.00 90.06 94 GLY A N 1
ATOM 669 C CA . GLY A 1 94 ? -5.878 9.914 34.423 1.00 90.06 94 GLY A CA 1
ATOM 670 C C . GLY A 1 94 ? -6.596 10.563 33.232 1.00 90.06 94 GLY A C 1
ATOM 671 O O . GLY A 1 94 ? -7.761 10.942 33.350 1.00 90.06 94 GLY A O 1
ATOM 672 N N . LEU A 1 95 ? -5.911 10.728 32.096 1.00 85.25 95 LEU A N 1
ATOM 673 C CA . LEU A 1 95 ? -6.434 11.371 30.889 1.00 85.25 95 LEU A CA 1
ATOM 674 C C . LEU A 1 95 ? -6.752 10.331 29.811 1.00 85.25 95 LEU A C 1
ATOM 676 O O . LEU A 1 95 ? -6.031 9.346 29.651 1.00 85.25 95 LEU A O 1
ATOM 680 N N . ASP A 1 96 ? -7.841 10.543 29.070 1.00 83.94 96 ASP A N 1
ATOM 681 C CA . ASP A 1 96 ? -8.189 9.724 27.907 1.00 83.94 96 ASP A CA 1
ATOM 682 C C . ASP A 1 96 ? -7.471 10.253 26.658 1.00 83.94 96 ASP A C 1
ATOM 684 O O . ASP A 1 96 ? -7.762 11.342 26.158 1.00 83.94 96 ASP A O 1
ATOM 688 N N . TYR A 1 97 ? -6.513 9.471 26.164 1.00 82.00 97 TYR A N 1
ATOM 689 C CA . TYR A 1 97 ? -5.741 9.784 24.964 1.00 82.00 97 TYR A CA 1
ATOM 690 C C . TYR A 1 97 ? -6.264 9.066 23.711 1.00 82.00 97 TYR A C 1
ATOM 692 O O . TYR A 1 97 ? -5.661 9.203 22.644 1.00 82.00 97 TYR A O 1
ATOM 700 N N . ALA A 1 98 ? -7.376 8.326 23.791 1.00 81.38 98 ALA A N 1
ATOM 701 C CA . ALA A 1 98 ? -7.938 7.618 22.642 1.00 81.38 98 ALA A CA 1
ATOM 702 C C . ALA A 1 98 ? -8.150 8.521 21.406 1.00 81.38 98 ALA A C 1
ATOM 704 O O . ALA A 1 98 ? -7.739 8.102 20.319 1.00 81.38 98 ALA A O 1
ATOM 705 N N . PRO A 1 99 ? -8.645 9.776 21.528 1.00 83.75 99 PRO A N 1
ATOM 706 C CA . PRO A 1 99 ? -8.789 10.671 20.375 1.00 83.75 99 PRO A CA 1
ATOM 707 C C . PRO A 1 99 ? -7.454 11.042 19.716 1.00 83.75 99 PRO A C 1
ATOM 709 O O . PRO A 1 99 ? -7.378 11.233 18.505 1.00 83.75 99 PRO A O 1
ATOM 712 N N . VAL A 1 100 ? -6.367 11.106 20.492 1.00 80.81 100 VAL A N 1
ATOM 713 C CA . VAL A 1 100 ? -5.033 11.424 19.959 1.00 80.81 100 VAL A CA 1
ATOM 714 C C . VAL A 1 100 ? -4.555 10.309 19.036 1.00 80.81 100 VAL A C 1
ATOM 716 O O . VAL A 1 100 ? -3.940 10.585 18.011 1.00 80.81 100 VAL A O 1
ATOM 719 N N . ASN A 1 101 ? -4.898 9.054 19.340 1.00 79.81 101 ASN A N 1
ATOM 720 C CA . ASN A 1 101 ? -4.527 7.902 18.522 1.00 79.81 101 ASN A CA 1
ATOM 721 C C . ASN A 1 101 ? -5.100 7.992 17.093 1.00 79.81 101 ASN A C 1
ATOM 723 O O . ASN A 1 101 ? -4.461 7.497 16.163 1.00 79.81 101 ASN A O 1
ATOM 727 N N . GLU A 1 102 ? -6.260 8.636 16.918 1.00 75.19 102 GLU A N 1
ATOM 728 C CA . GLU A 1 102 ? -6.883 8.900 15.611 1.00 75.19 102 GLU A CA 1
ATOM 729 C C . GLU A 1 102 ? -6.202 10.046 14.850 1.00 75.19 102 GLU A C 1
ATOM 731 O O . GLU A 1 102 ? -6.183 10.046 13.622 1.00 75.19 102 GLU A O 1
ATOM 736 N N . MET A 1 103 ? -5.607 11.000 15.572 1.00 75.06 103 MET A N 1
ATOM 737 C CA . MET A 1 103 ? -4.919 12.163 15.000 1.00 75.06 103 MET A CA 1
ATOM 738 C C . MET A 1 103 ? -3.444 11.909 14.673 1.00 75.06 103 MET A C 1
ATOM 740 O O . MET A 1 103 ? -2.829 12.696 13.951 1.00 75.06 103 MET A O 1
ATOM 744 N N . LEU A 1 104 ? -2.846 10.845 15.217 1.00 74.56 104 LEU A N 1
ATOM 745 C CA . LEU A 1 104 ? -1.446 10.526 14.963 1.00 74.56 104 LEU A CA 1
ATOM 746 C C . LEU A 1 104 ? -1.240 10.187 13.490 1.00 74.56 104 LEU A C 1
ATOM 748 O O . LEU A 1 104 ? -1.790 9.215 12.973 1.00 74.56 104 LEU A O 1
ATOM 752 N N . TRP A 1 105 ? -0.381 10.959 12.828 1.00 67.00 105 TRP A N 1
ATOM 753 C CA . TRP A 1 105 ? 0.051 10.644 11.477 1.00 67.00 105 TRP A CA 1
ATOM 754 C C . TRP A 1 105 ? 0.925 9.390 11.523 1.00 67.00 105 TRP A C 1
ATOM 756 O O . TRP A 1 105 ? 1.945 9.354 12.214 1.00 67.00 105 TRP A O 1
ATOM 766 N N . ARG A 1 106 ? 0.507 8.327 10.834 1.00 71.75 106 ARG A N 1
ATOM 767 C CA . ARG A 1 106 ? 1.202 7.037 10.882 1.00 71.75 106 ARG A CA 1
ATOM 768 C C . ARG A 1 106 ? 1.955 6.825 9.582 1.00 71.75 106 ARG A C 1
ATOM 770 O O . ARG A 1 106 ? 1.356 6.731 8.514 1.00 71.75 106 ARG A O 1
ATOM 777 N N . HIS A 1 107 ? 3.277 6.758 9.686 1.00 70.44 107 HIS A N 1
ATOM 778 C CA . HIS A 1 107 ? 4.133 6.442 8.551 1.00 70.44 107 HIS A CA 1
ATOM 779 C C . HIS A 1 107 ? 3.875 5.020 8.037 1.00 70.44 107 HIS A C 1
ATOM 781 O O . HIS A 1 107 ? 3.429 4.137 8.776 1.00 70.44 107 HIS A O 1
ATOM 787 N N . CYS A 1 108 ? 4.208 4.795 6.766 1.00 78.56 108 CYS A N 1
ATOM 788 C CA . CYS A 1 108 ? 4.208 3.469 6.159 1.00 78.56 108 CYS A CA 1
ATOM 789 C C . CYS A 1 108 ? 5.066 2.499 6.988 1.00 78.56 108 CYS A C 1
ATOM 791 O O . CYS A 1 108 ? 6.208 2.810 7.335 1.00 78.56 108 CYS A O 1
ATOM 793 N N . ARG A 1 109 ? 4.537 1.306 7.282 1.00 83.44 109 ARG A N 1
ATOM 794 C CA . ARG A 1 109 ? 5.259 0.251 8.006 1.00 83.44 109 ARG A CA 1
ATOM 795 C C . ARG A 1 109 ? 5.632 -0.888 7.066 1.00 83.44 109 ARG A C 1
ATOM 797 O O . ARG A 1 109 ? 4.820 -1.320 6.256 1.00 83.44 109 ARG A O 1
ATOM 804 N N . LYS A 1 110 ? 6.852 -1.407 7.212 1.00 87.06 110 LYS A N 1
ATOM 805 C CA . LYS A 1 110 ? 7.297 -2.629 6.530 1.00 87.06 110 LYS A CA 1
ATOM 806 C C . LYS A 1 110 ? 6.812 -3.835 7.329 1.00 87.06 110 LYS A C 1
ATOM 808 O O . LYS A 1 110 ? 7.218 -4.006 8.476 1.00 87.06 110 LYS A O 1
ATOM 813 N N . LEU A 1 111 ? 5.930 -4.639 6.745 1.00 88.69 111 LEU A N 1
ATOM 814 C CA . LEU A 1 111 ? 5.271 -5.757 7.422 1.00 88.69 111 LEU A CA 1
ATOM 815 C C . LEU A 1 111 ? 5.130 -6.956 6.478 1.00 88.69 111 LEU A C 1
ATOM 817 O O . LEU A 1 111 ? 4.996 -6.794 5.268 1.00 88.69 111 LEU A O 1
ATOM 821 N N . GLN A 1 112 ? 5.113 -8.159 7.052 1.00 91.62 112 GLN A N 1
ATOM 822 C CA . GLN A 1 112 ? 4.659 -9.377 6.377 1.00 91.62 112 GLN A CA 1
ATOM 823 C C . GLN A 1 112 ? 3.134 -9.451 6.509 1.00 91.62 112 GLN A C 1
ATOM 825 O O . GLN A 1 112 ? 2.609 -9.888 7.532 1.00 91.62 112 GLN A O 1
ATOM 830 N N . VAL A 1 113 ? 2.434 -8.900 5.515 1.00 91.12 113 VAL A N 1
ATOM 831 C CA . VAL A 1 113 ? 0.974 -8.681 5.544 1.00 91.12 113 VAL A CA 1
ATOM 832 C C . VAL A 1 113 ? 0.183 -9.995 5.540 1.00 91.12 113 VAL A C 1
ATOM 834 O O . VAL A 1 113 ? -0.898 -10.067 6.116 1.00 91.12 113 VAL A O 1
ATOM 837 N N . ASP A 1 114 ? 0.751 -11.054 4.966 1.00 93.62 114 ASP A N 1
ATOM 838 C CA . ASP A 1 114 ? 0.200 -12.412 4.910 1.00 93.62 114 ASP A CA 1
ATOM 839 C C . ASP A 1 114 ? -0.074 -13.030 6.291 1.00 93.62 114 ASP A C 1
ATOM 841 O O . ASP A 1 114 ? -0.922 -13.911 6.421 1.00 93.62 114 ASP A O 1
ATOM 845 N N . LYS A 1 115 ? 0.592 -12.537 7.339 1.00 95.75 115 LYS A N 1
ATOM 846 C CA . LYS A 1 115 ? 0.395 -12.986 8.725 1.00 95.75 115 LYS A CA 1
ATOM 847 C C . LYS A 1 115 ? -0.854 -12.424 9.399 1.00 95.75 115 LYS A C 1
ATOM 849 O O . LYS A 1 115 ? -1.183 -12.849 10.506 1.00 95.75 115 LYS A O 1
ATOM 854 N N . TYR A 1 116 ? -1.530 -11.467 8.773 1.00 95.75 116 TYR A N 1
ATOM 855 C CA . TYR A 1 116 ? -2.659 -10.760 9.364 1.00 95.75 116 TYR A CA 1
ATOM 856 C C . TYR A 1 116 ? -3.924 -11.009 8.542 1.00 95.75 116 TYR A C 1
ATOM 858 O O . TYR A 1 116 ? -3.879 -10.891 7.316 1.00 95.75 116 TYR A O 1
ATOM 866 N N . PRO A 1 117 ? -5.064 -11.336 9.177 1.00 96.56 117 PRO A N 1
ATOM 867 C CA . PRO A 1 117 ? -6.334 -11.452 8.475 1.00 96.56 117 PRO A CA 1
ATOM 868 C C . PRO A 1 117 ? -6.688 -10.138 7.785 1.00 96.56 117 PRO A C 1
ATOM 870 O O . PRO A 1 117 ? -6.779 -9.094 8.429 1.00 96.56 117 PRO A O 1
ATOM 873 N N . HIS A 1 118 ? -6.892 -10.197 6.474 1.00 96.25 118 HIS A N 1
ATOM 874 C CA . HIS A 1 118 ? -7.204 -9.027 5.674 1.00 96.25 118 HIS A CA 1
ATOM 875 C C . HIS A 1 118 ? -8.077 -9.391 4.475 1.00 96.25 118 HIS A C 1
ATOM 877 O O . HIS A 1 118 ? -8.120 -10.541 4.032 1.00 96.25 118 HIS A O 1
ATOM 883 N N . ARG A 1 119 ? -8.787 -8.395 3.945 1.00 97.25 119 ARG A N 1
ATOM 884 C CA . ARG A 1 119 ? -9.658 -8.540 2.782 1.00 97.25 119 ARG A CA 1
ATOM 885 C C . ARG A 1 119 ? -9.406 -7.412 1.793 1.00 97.25 119 ARG A C 1
ATOM 887 O O . ARG A 1 119 ? -9.609 -6.245 2.114 1.00 97.25 119 ARG A O 1
ATOM 894 N N . CYS A 1 120 ? -9.014 -7.763 0.571 1.00 96.56 120 CYS A N 1
ATOM 895 C CA . CYS A 1 120 ? -8.891 -6.790 -0.512 1.00 96.56 120 CYS A CA 1
ATOM 896 C C . CYS A 1 120 ? -10.277 -6.304 -0.955 1.00 96.56 120 CYS A C 1
ATOM 898 O O . CYS A 1 120 ? -11.178 -7.112 -1.222 1.00 96.56 120 CYS A O 1
ATOM 900 N N . LEU A 1 121 ? -10.422 -4.983 -1.059 1.00 96.44 121 LEU A N 1
ATOM 901 C CA . LEU A 1 121 ? -11.649 -4.309 -1.495 1.00 96.44 121 LEU A CA 1
ATOM 902 C C . LEU A 1 121 ? -11.696 -4.095 -3.014 1.00 96.44 121 LEU A C 1
ATOM 904 O O . LEU A 1 121 ? -12.748 -3.812 -3.585 1.00 96.44 121 LEU A O 1
ATOM 908 N N . GLY A 1 122 ? -10.568 -4.275 -3.693 1.00 95.50 122 GLY A N 1
ATOM 909 C CA . GLY A 1 122 ? -10.450 -4.119 -5.133 1.00 95.50 122 GLY A CA 1
ATOM 910 C C . GLY A 1 122 ? -9.232 -4.832 -5.704 1.00 95.50 122 GLY A C 1
ATOM 911 O O . GLY A 1 122 ? -8.496 -5.488 -4.957 1.00 95.50 122 GLY A O 1
ATOM 912 N N . PRO A 1 123 ? -9.034 -4.741 -7.027 1.00 96.06 123 PRO A N 1
ATOM 913 C CA . PRO A 1 123 ? -7.803 -5.183 -7.658 1.00 96.06 123 PRO A CA 1
ATOM 914 C C . PRO A 1 123 ? -6.628 -4.255 -7.286 1.00 96.06 123 PRO A C 1
ATOM 916 O O . PRO A 1 123 ? -6.843 -3.083 -6.964 1.00 96.06 123 PRO A O 1
ATOM 919 N N . PRO A 1 124 ? -5.383 -4.753 -7.357 1.00 96.06 124 PRO A N 1
ATOM 920 C CA . PRO A 1 124 ? -4.191 -3.912 -7.322 1.00 96.06 124 PRO A CA 1
ATOM 921 C C . PRO A 1 124 ? -4.203 -2.827 -8.403 1.00 96.06 124 PRO A C 1
ATOM 923 O O . PRO A 1 124 ? -4.601 -3.086 -9.539 1.00 96.06 124 PRO A O 1
ATOM 926 N N . GLY A 1 125 ? -3.712 -1.637 -8.064 1.00 94.25 125 GLY A N 1
ATOM 927 C CA . GLY A 1 125 ? -3.461 -0.548 -9.005 1.00 94.25 125 GLY A CA 1
ATOM 928 C C . GLY A 1 125 ? -1.998 -0.115 -8.986 1.00 94.25 125 GLY A C 1
ATOM 929 O O . GLY A 1 125 ? -1.371 -0.075 -7.925 1.00 94.25 125 GLY A O 1
ATOM 930 N N . GLU A 1 126 ? -1.454 0.214 -10.160 1.00 92.19 126 GLU A N 1
ATOM 931 C CA . GLU A 1 126 ? -0.109 0.779 -10.278 1.00 92.19 126 GLU A CA 1
ATOM 932 C C . GLU A 1 126 ? -0.124 2.229 -9.775 1.00 92.19 126 GLU A C 1
ATOM 934 O O . GLU A 1 126 ? -0.872 3.080 -10.265 1.00 92.19 126 GLU A O 1
ATOM 939 N N . LEU A 1 127 ? 0.697 2.512 -8.767 1.00 88.56 127 LEU A N 1
ATOM 940 C CA . LEU A 1 127 ? 0.809 3.833 -8.156 1.00 88.56 127 LEU A CA 1
ATOM 941 C C . LEU A 1 127 ? 1.907 4.660 -8.835 1.00 88.56 127 LEU A C 1
ATOM 943 O O . LEU A 1 127 ? 1.730 5.843 -9.143 1.00 88.56 127 LEU A O 1
ATOM 947 N N . LEU A 1 128 ? 3.043 4.018 -9.093 1.00 87.94 128 LEU A N 1
ATOM 948 C CA . LEU A 1 128 ? 4.230 4.626 -9.677 1.00 87.94 128 LEU A CA 1
ATOM 949 C C . LEU A 1 128 ? 4.942 3.589 -10.540 1.00 87.94 128 LEU A C 1
ATOM 951 O O . LEU A 1 128 ? 5.076 2.446 -10.121 1.00 87.94 128 LEU A O 1
ATOM 955 N N . ARG A 1 129 ? 5.460 4.008 -11.693 1.00 88.88 129 ARG A N 1
ATOM 956 C CA . ARG A 1 129 ? 6.381 3.220 -12.512 1.00 88.88 129 ARG A CA 1
ATOM 957 C C . ARG A 1 129 ? 7.608 4.057 -12.817 1.00 88.88 129 ARG A C 1
ATOM 959 O O . ARG A 1 129 ? 7.473 5.240 -13.113 1.00 88.88 129 ARG A O 1
ATOM 966 N N . LEU A 1 130 ? 8.775 3.434 -12.727 1.00 85.19 130 LEU A N 1
ATOM 967 C CA . LEU A 1 130 ? 10.070 4.038 -13.011 1.00 85.19 130 LEU A CA 1
ATOM 968 C C . LEU A 1 130 ? 10.822 3.142 -13.992 1.00 85.19 130 LEU A C 1
ATOM 970 O O . LEU A 1 130 ? 11.021 1.958 -13.719 1.00 85.19 130 LEU A O 1
ATOM 974 N N . CYS A 1 131 ? 11.259 3.690 -15.120 1.00 86.38 131 CYS A N 1
ATOM 975 C CA . CYS A 1 131 ? 12.164 2.992 -16.031 1.00 86.38 131 CYS A CA 1
ATOM 976 C C . CYS A 1 131 ? 13.602 2.968 -15.485 1.00 86.38 131 CYS A C 1
ATOM 978 O O . CYS A 1 131 ? 13.965 3.742 -14.598 1.00 86.38 131 CYS A O 1
ATOM 980 N N . ALA A 1 132 ? 14.466 2.124 -16.054 1.00 79.94 132 ALA A N 1
ATOM 981 C CA . ALA A 1 132 ? 15.875 2.015 -15.666 1.00 79.94 132 ALA A CA 1
ATOM 982 C C . ALA A 1 132 ? 16.630 3.360 -15.639 1.00 79.94 132 ALA A C 1
ATOM 984 O O . ALA A 1 132 ? 17.495 3.569 -14.786 1.00 79.94 132 ALA A O 1
ATOM 985 N N . ALA A 1 133 ? 16.310 4.286 -16.551 1.00 80.38 133 ALA A N 1
ATOM 986 C CA . ALA A 1 133 ? 16.927 5.613 -16.577 1.00 80.38 133 ALA A CA 1
ATOM 987 C C . ALA A 1 133 ? 16.495 6.474 -15.378 1.00 80.38 133 ALA A C 1
ATOM 989 O O . ALA A 1 133 ? 17.336 7.107 -14.742 1.00 80.38 133 ALA A O 1
ATOM 990 N N . GLU A 1 134 ? 15.209 6.451 -15.028 1.00 81.06 134 GLU A N 1
ATOM 991 C CA . GLU A 1 134 ? 14.671 7.171 -13.869 1.00 81.06 134 GLU A CA 1
ATOM 992 C C . GLU A 1 134 ? 15.188 6.572 -12.562 1.00 81.06 134 GLU A C 1
ATOM 994 O O . GLU A 1 134 ? 15.611 7.316 -11.682 1.00 81.06 134 GLU A O 1
ATOM 999 N N . LEU A 1 135 ? 15.257 5.240 -12.461 1.00 74.12 135 LEU A N 1
ATOM 1000 C CA . LEU A 1 135 ? 15.836 4.542 -11.307 1.00 74.12 135 LEU A CA 1
ATOM 1001 C C . LEU A 1 135 ? 17.276 4.987 -11.025 1.00 74.12 135 LEU A C 1
ATOM 1003 O O . LEU A 1 135 ? 17.644 5.191 -9.868 1.00 74.12 135 LEU A O 1
ATOM 1007 N N . ARG A 1 136 ? 18.079 5.182 -12.079 1.00 72.56 136 ARG A N 1
ATOM 1008 C CA . ARG A 1 136 ? 19.446 5.714 -11.973 1.00 72.56 136 ARG A CA 1
ATOM 1009 C C . ARG A 1 136 ? 19.466 7.179 -11.558 1.00 72.56 136 ARG A C 1
ATOM 1011 O O . ARG A 1 136 ? 20.209 7.536 -10.650 1.00 72.56 136 ARG A O 1
ATOM 1018 N N . ALA A 1 137 ? 18.654 8.014 -12.207 1.00 73.31 137 ALA A N 1
ATOM 1019 C CA . ALA A 1 137 ? 18.598 9.452 -11.938 1.00 73.31 137 ALA A CA 1
ATOM 1020 C C . ALA A 1 137 ? 18.156 9.763 -10.500 1.00 73.31 137 ALA A C 1
ATOM 1022 O O . ALA A 1 137 ? 18.596 10.744 -9.909 1.00 73.31 137 ALA A O 1
ATOM 1023 N N . CYS A 1 138 ? 17.325 8.893 -9.931 1.00 66.50 138 CYS A N 1
ATOM 1024 C CA . CYS A 1 138 ? 16.850 8.981 -8.560 1.00 66.50 138 CYS A CA 1
ATOM 1025 C C . CYS A 1 138 ? 17.969 8.796 -7.522 1.00 66.50 138 CYS A C 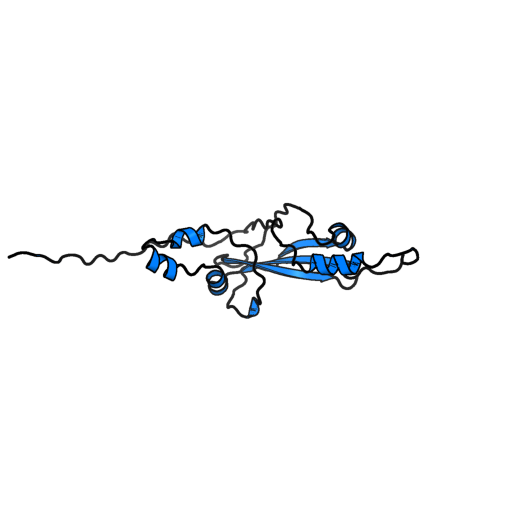1
ATOM 1027 O O . CYS A 1 138 ? 17.825 9.251 -6.393 1.00 66.50 138 CYS A O 1
ATOM 1029 N N . GLY A 1 139 ? 19.095 8.147 -7.857 1.00 58.94 139 GLY A N 1
ATOM 1030 C CA . GLY A 1 139 ? 20.220 7.966 -6.925 1.00 58.94 139 GLY A CA 1
ATOM 1031 C C . GLY A 1 139 ? 19.834 7.286 -5.604 1.00 58.94 139 GLY A C 1
ATOM 1032 O O . GLY A 1 139 ? 20.524 7.440 -4.601 1.00 58.94 139 GLY A O 1
ATOM 1033 N N . GLY A 1 140 ? 18.703 6.572 -5.586 1.00 55.97 140 GLY A N 1
ATOM 1034 C CA . GLY A 1 140 ? 18.108 5.991 -4.386 1.00 55.97 140 GLY A CA 1
ATOM 1035 C C . GLY A 1 140 ? 17.034 6.827 -3.690 1.00 55.97 140 GLY A C 1
ATOM 1036 O O . GLY A 1 140 ? 16.303 6.294 -2.858 1.00 55.97 140 GLY A O 1
ATOM 1037 N N . HIS A 1 141 ? 16.884 8.098 -4.048 1.00 55.16 141 HIS A N 1
ATOM 1038 C CA . HIS A 1 141 ? 15.795 8.947 -3.586 1.00 55.16 141 HIS A CA 1
ATOM 1039 C C . HIS A 1 141 ? 14.641 8.887 -4.585 1.00 55.16 141 HIS A C 1
ATOM 1041 O O . HIS A 1 141 ? 14.859 9.178 -5.759 1.00 55.16 141 HIS A O 1
ATOM 1047 N N . PRO A 1 142 ? 13.416 8.518 -4.169 1.00 56.31 142 PRO A N 1
ATOM 1048 C CA . PRO A 1 142 ? 12.279 8.567 -5.076 1.00 56.31 142 PRO A CA 1
ATOM 1049 C C . PRO A 1 142 ? 12.153 9.984 -5.655 1.00 56.31 142 PRO A C 1
ATOM 1051 O O . PRO A 1 142 ? 12.442 10.959 -4.951 1.00 56.31 142 PRO A O 1
ATOM 1054 N N . PRO A 1 143 ? 11.741 10.124 -6.926 1.00 61.06 143 PRO A N 1
ATOM 1055 C CA . PRO A 1 143 ? 11.524 11.445 -7.481 1.00 61.06 143 PRO A CA 1
ATOM 1056 C C . PRO A 1 143 ? 10.443 12.117 -6.631 1.00 61.06 143 PRO A C 1
ATOM 1058 O O . PRO A 1 143 ? 9.405 11.509 -6.362 1.00 61.06 143 PRO A O 1
ATOM 1061 N N . ALA A 1 144 ? 10.699 13.348 -6.183 1.00 56.00 144 ALA A N 1
ATOM 1062 C CA . ALA A 1 144 ? 9.715 14.153 -5.467 1.00 56.00 144 ALA A CA 1
ATOM 1063 C C . ALA A 1 144 ? 8.582 14.509 -6.440 1.00 56.00 144 ALA A C 1
ATOM 1065 O O . ALA A 1 144 ? 8.589 15.546 -7.100 1.00 56.00 144 ALA A O 1
ATOM 1066 N N . ALA A 1 145 ? 7.645 13.581 -6.594 1.00 59.31 145 ALA A N 1
ATOM 1067 C CA . ALA A 1 145 ? 6.509 13.690 -7.479 1.00 59.31 145 ALA A CA 1
ATOM 1068 C C . ALA A 1 145 ? 5.243 13.535 -6.640 1.00 59.31 145 ALA A C 1
ATOM 1070 O O . ALA A 1 145 ? 4.953 12.467 -6.099 1.00 59.31 145 ALA A O 1
ATOM 1071 N N . ASN A 1 146 ? 4.468 14.615 -6.560 1.00 60.53 146 ASN A N 1
ATOM 1072 C CA . ASN A 1 146 ? 3.108 14.565 -6.043 1.00 60.53 146 ASN A CA 1
ATOM 1073 C C . ASN A 1 146 ? 2.231 13.849 -7.074 1.00 60.53 146 ASN A C 1
ATOM 1075 O O . ASN A 1 146 ? 1.668 14.470 -7.974 1.00 60.53 146 ASN A O 1
ATOM 1079 N N . LEU A 1 147 ? 2.165 12.523 -6.972 1.00 67.62 147 LEU A N 1
ATOM 1080 C CA . LEU A 1 147 ? 1.341 11.686 -7.833 1.00 67.62 147 LEU A CA 1
ATOM 1081 C C . LEU A 1 147 ? 0.024 11.374 -7.130 1.00 67.62 147 LEU A C 1
ATOM 1083 O O . LEU A 1 147 ? -0.032 10.590 -6.187 1.00 67.62 147 LEU A O 1
ATOM 1087 N N . ALA A 1 148 ? -1.057 11.970 -7.625 1.00 71.88 148 ALA A N 1
ATOM 1088 C CA . ALA A 1 148 ? -2.400 11.556 -7.254 1.00 71.88 148 ALA A CA 1
ATOM 1089 C C . ALA A 1 148 ? -2.806 10.344 -8.103 1.00 71.88 148 ALA A C 1
ATOM 1091 O O . ALA A 1 148 ? -2.857 10.417 -9.334 1.00 71.88 148 ALA A O 1
ATOM 1092 N N . ARG A 1 149 ? -3.096 9.220 -7.446 1.00 82.31 149 ARG A N 1
ATOM 1093 C CA . ARG A 1 149 ? -3.608 7.996 -8.074 1.00 82.31 149 ARG A CA 1
ATOM 1094 C C . ARG A 1 149 ? -4.908 7.589 -7.398 1.00 82.31 149 ARG A C 1
ATOM 1096 O O .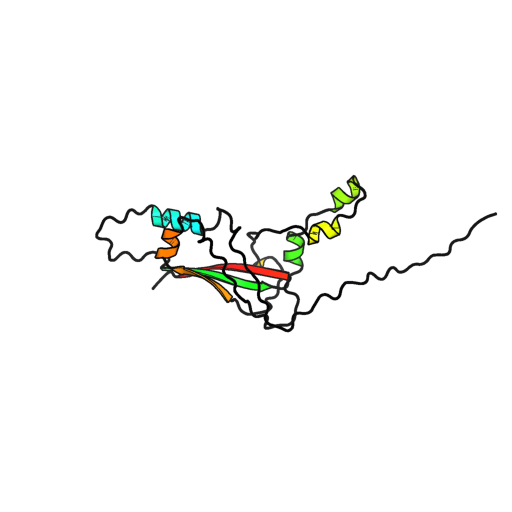 ARG A 1 149 ? -5.114 7.881 -6.229 1.00 82.31 149 ARG A O 1
ATOM 1103 N N . SER A 1 150 ? -5.797 6.941 -8.141 1.00 85.25 150 SER A N 1
ATOM 1104 C CA . SER A 1 150 ? -7.048 6.411 -7.589 1.00 85.25 150 SER A CA 1
ATOM 1105 C C . SER A 1 150 ? -6.977 4.893 -7.553 1.00 85.25 150 SER A C 1
ATOM 1107 O O . SER A 1 150 ? -6.477 4.280 -8.495 1.00 85.25 150 SER A O 1
ATOM 1109 N N . LEU A 1 151 ? -7.471 4.298 -6.469 1.00 89.06 151 LEU A N 1
ATOM 1110 C CA . LEU A 1 151 ? -7.604 2.853 -6.329 1.00 89.06 151 LEU A CA 1
ATOM 1111 C C . LEU A 1 151 ? -9.095 2.521 -6.302 1.00 89.06 151 LEU A C 1
ATOM 1113 O O . LEU A 1 151 ? -9.844 3.056 -5.488 1.00 89.06 151 LEU A O 1
ATOM 1117 N N . ALA A 1 152 ? -9.533 1.641 -7.195 1.00 86.88 152 ALA A N 1
ATOM 1118 C CA . ALA A 1 152 ? -10.940 1.276 -7.279 1.00 86.88 152 ALA A CA 1
ATOM 1119 C C . ALA A 1 152 ? -11.332 0.349 -6.119 1.00 86.88 152 ALA A C 1
ATOM 1121 O O . ALA A 1 152 ? -10.704 -0.690 -5.895 1.00 86.88 152 ALA A O 1
ATOM 1122 N N . ALA A 1 153 ? -12.409 0.692 -5.413 1.00 91.12 153 ALA A N 1
ATOM 1123 C CA . ALA A 1 153 ? -13.072 -0.202 -4.473 1.00 91.12 153 ALA A CA 1
ATOM 1124 C C . ALA A 1 153 ? -14.217 -0.908 -5.211 1.00 91.12 153 ALA A C 1
ATOM 1126 O O . ALA A 1 153 ? -15.265 -0.330 -5.469 1.00 91.12 153 ALA A O 1
ATOM 1127 N N . THR A 1 154 ? -14.004 -2.168 -5.582 1.00 92.56 154 THR A N 1
ATOM 1128 C CA . THR A 1 154 ? -15.001 -2.979 -6.315 1.00 92.56 154 THR A CA 1
ATOM 1129 C C . THR A 1 154 ? -15.909 -3.795 -5.394 1.00 92.56 154 THR A C 1
ATOM 1131 O O . THR A 1 154 ? -16.768 -4.541 -5.859 1.00 92.56 154 THR A O 1
ATOM 1134 N N . ARG A 1 155 ? -15.67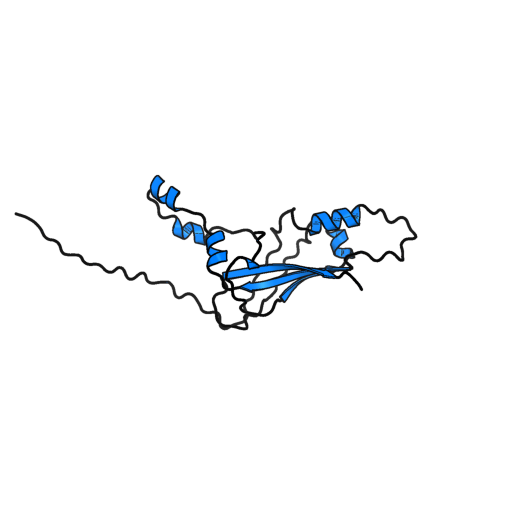2 -3.722 -4.082 1.00 92.44 155 ARG A N 1
ATOM 1135 C CA . ARG A 1 155 ? -16.393 -4.458 -3.046 1.00 92.44 155 ARG A CA 1
ATOM 1136 C C . ARG A 1 155 ? -16.717 -3.523 -1.896 1.00 92.44 155 ARG A C 1
ATOM 1138 O O . ARG A 1 155 ? -15.871 -2.726 -1.492 1.00 92.44 155 ARG A O 1
ATOM 1145 N N . ASP A 1 156 ? -17.895 -3.714 -1.320 1.00 93.06 156 ASP A N 1
ATOM 1146 C CA . ASP A 1 156 ? -18.304 -2.999 -0.119 1.00 93.06 156 ASP A CA 1
ATOM 1147 C C . ASP A 1 156 ? -17.423 -3.384 1.074 1.00 93.06 156 ASP A C 1
ATOM 1149 O O . ASP A 1 156 ? -17.124 -4.562 1.317 1.00 93.06 156 ASP A O 1
ATOM 1153 N N . GLY A 1 157 ? -17.058 -2.384 1.868 1.00 92.25 157 GLY A N 1
ATOM 1154 C CA . GLY A 1 157 ? -16.269 -2.564 3.076 1.00 92.25 157 GLY A CA 1
ATOM 1155 C C . GLY A 1 157 ? -15.736 -1.243 3.605 1.00 92.25 157 GLY A C 1
ATOM 1156 O O . GLY A 1 157 ? -16.084 -0.164 3.116 1.00 92.25 157 GLY A O 1
ATOM 1157 N N . ARG A 1 158 ? -14.876 -1.342 4.616 1.00 91.31 158 ARG A N 1
ATOM 1158 C CA . ARG A 1 158 ? -14.130 -0.203 5.145 1.00 91.31 158 ARG A CA 1
ATOM 1159 C C . ARG A 1 158 ? -12.700 -0.239 4.621 1.00 91.31 158 ARG A C 1
ATOM 1161 O O . ARG A 1 158 ? -11.988 -1.209 4.856 1.00 91.31 158 ARG A O 1
ATOM 1168 N N . ALA A 1 159 ? -12.268 0.829 3.956 1.00 91.88 159 ALA A N 1
ATOM 1169 C CA . ALA A 1 159 ? -10.868 0.996 3.583 1.00 91.88 159 ALA A CA 1
ATOM 1170 C C . ALA A 1 159 ? -10.047 1.364 4.827 1.00 91.88 159 ALA A C 1
ATOM 1172 O O . ALA A 1 159 ? -9.958 2.530 5.204 1.00 91.88 159 ALA A O 1
ATOM 1173 N N . ASP A 1 160 ? -9.486 0.351 5.482 1.00 92.00 160 ASP A N 1
ATOM 1174 C CA . ASP A 1 160 ? -8.685 0.521 6.693 1.00 92.00 160 ASP A CA 1
ATOM 1175 C C . ASP A 1 160 ? -7.287 1.040 6.365 1.00 92.00 160 ASP A C 1
ATOM 1177 O O . ASP A 1 160 ? -6.782 1.954 7.016 1.00 92.00 160 ASP A O 1
ATOM 1181 N N . CYS A 1 161 ? -6.657 0.465 5.340 1.00 91.31 161 CYS A N 1
ATOM 1182 C CA . CYS A 1 161 ? -5.327 0.861 4.904 1.00 91.31 161 CYS A CA 1
ATOM 1183 C C . CYS A 1 161 ? -5.094 0.582 3.413 1.00 91.31 161 CYS A C 1
ATOM 1185 O O . CYS A 1 161 ? -5.855 -0.128 2.751 1.00 91.31 161 CYS A O 1
ATOM 1187 N N . VAL A 1 162 ? -3.993 1.129 2.894 1.00 92.38 162 VAL A N 1
ATOM 1188 C CA . VAL A 1 162 ? -3.434 0.765 1.589 1.00 92.38 162 VAL A CA 1
ATOM 1189 C C . VAL A 1 162 ? -2.239 -0.145 1.838 1.00 92.38 162 VAL A C 1
ATOM 1191 O O . VAL A 1 162 ? -1.310 0.235 2.550 1.00 92.38 162 VAL A O 1
ATOM 1194 N N . VAL A 1 163 ? -2.255 -1.342 1.259 1.00 93.44 163 VAL A N 1
ATOM 1195 C CA . VAL A 1 163 ? -1.078 -2.217 1.230 1.00 93.44 163 VAL A CA 1
ATOM 1196 C C . VAL A 1 163 ? -0.314 -1.931 -0.050 1.00 93.44 163 VAL A C 1
ATOM 1198 O O . VAL A 1 163 ? -0.914 -1.952 -1.122 1.00 93.44 163 VAL A O 1
ATOM 1201 N N . THR A 1 164 ? 0.988 -1.668 0.062 1.00 93.38 164 THR A N 1
ATOM 1202 C CA . THR A 1 164 ? 1.863 -1.373 -1.076 1.00 93.38 164 THR A CA 1
ATOM 1203 C C . THR A 1 164 ? 3.021 -2.359 -1.174 1.00 93.38 164 THR A C 1
ATOM 1205 O O . THR A 1 164 ? 3.526 -2.859 -0.168 1.00 93.38 164 THR A O 1
ATOM 1208 N N . TRP A 1 165 ? 3.442 -2.651 -2.402 1.00 93.25 165 TRP A N 1
ATOM 1209 C CA . TRP A 1 165 ? 4.615 -3.475 -2.700 1.00 93.25 165 TRP A CA 1
ATOM 1210 C C . TRP A 1 165 ? 5.293 -2.991 -3.978 1.00 93.25 165 TRP A C 1
ATOM 1212 O O . TRP A 1 165 ? 4.812 -2.078 -4.650 1.00 93.25 165 TRP A O 1
ATOM 1222 N N . MET A 1 166 ? 6.436 -3.594 -4.290 1.00 90.56 166 MET A N 1
ATOM 1223 C CA . MET A 1 166 ? 7.191 -3.307 -5.500 1.00 90.56 166 MET A CA 1
ATOM 1224 C C . MET A 1 166 ? 7.337 -4.551 -6.358 1.00 90.56 166 MET A C 1
ATOM 1226 O O . MET A 1 166 ? 7.591 -5.639 -5.843 1.00 90.56 166 MET A O 1
ATOM 1230 N N . GLU A 1 167 ? 7.247 -4.353 -7.664 1.00 92.06 167 GLU A N 1
ATOM 1231 C CA . GLU A 1 167 ? 7.550 -5.356 -8.676 1.00 92.06 167 GLU A CA 1
ATOM 1232 C C . GLU A 1 167 ? 8.650 -4.835 -9.598 1.00 92.06 167 GLU A C 1
ATOM 1234 O O . GLU A 1 167 ? 8.765 -3.630 -9.831 1.00 92.06 167 GLU A O 1
ATOM 1239 N N . TYR A 1 168 ? 9.472 -5.752 -10.103 1.00 87.94 168 TYR A N 1
ATOM 1240 C CA . TYR A 1 168 ? 10.617 -5.443 -10.950 1.00 87.94 168 TYR A CA 1
ATOM 1241 C C . TYR A 1 168 ? 10.493 -6.175 -12.280 1.00 87.94 168 TYR A C 1
ATOM 1243 O O . TYR A 1 168 ? 10.238 -7.378 -12.319 1.00 87.94 168 TYR A O 1
ATOM 1251 N N . GLU A 1 169 ? 10.726 -5.452 -13.366 1.00 88.50 169 GLU A N 1
ATOM 1252 C CA . GLU A 1 169 ? 10.759 -5.997 -14.717 1.00 88.50 169 GLU A CA 1
ATOM 1253 C C . GLU A 1 169 ? 12.176 -6.507 -15.018 1.00 88.50 169 GLU A C 1
ATOM 1255 O O . GLU A 1 169 ? 13.127 -5.727 -15.111 1.00 88.50 169 GLU A O 1
ATOM 1260 N N . VAL A 1 170 ? 12.334 -7.833 -15.095 1.00 80.31 170 VAL A N 1
ATOM 1261 C CA . VAL A 1 170 ? 13.645 -8.515 -15.195 1.00 80.31 170 VAL A CA 1
ATOM 1262 C C . VAL A 1 170 ? 14.021 -8.861 -16.645 1.00 80.31 170 VAL A C 1
ATOM 1264 O O . VAL A 1 170 ? 15.153 -9.242 -16.913 1.00 80.31 170 VAL A O 1
ATOM 1267 N N . ALA A 1 171 ? 13.108 -8.717 -17.601 1.00 69.62 171 ALA A N 1
ATOM 1268 C CA . ALA A 1 171 ? 13.390 -8.888 -19.022 1.00 69.62 171 ALA A CA 1
ATOM 1269 C C . ALA A 1 171 ? 12.640 -7.810 -19.820 1.00 69.62 171 ALA A C 1
ATOM 1271 O O . ALA A 1 171 ? 11.514 -7.497 -19.433 1.00 69.62 171 ALA A O 1
ATOM 1272 N N . PRO A 1 172 ? 13.251 -7.234 -20.870 1.00 57.12 172 PRO A N 1
ATOM 1273 C CA . PRO A 1 172 ? 12.543 -6.398 -21.834 1.00 57.12 172 PRO A CA 1
ATOM 1274 C C . PRO A 1 172 ? 11.602 -7.213 -22.736 1.00 57.12 172 PRO A C 1
ATOM 1276 O O . PRO A 1 172 ? 11.813 -8.443 -22.870 1.00 57.12 172 PRO A O 1
#